Protein AF-A0A3S5BGY9-F1 (afdb_monomer_lite)

Secondary structure (DSSP, 8-state):
--TTS---PPPSSHHHHHHHHHHHHHHHHHHTS-PPTT---EEEETT----SSHHHHTT---HHHHTT-PSPPSSEEEE-TT-HHHHHHTT----

Structure (mmCIF, N/CA/C/O backbone):
data_AF-A0A3S5BGY9-F1
#
_entry.id   AF-A0A3S5BGY9-F1
#
loop_
_atom_site.group_PDB
_atom_site.id
_atom_site.type_symbol
_atom_site.label_atom_id
_atom_site.label_alt_id
_atom_site.label_comp_id
_atom_site.label_asym_id
_atom_site.label_entity_id
_atom_site.label_seq_id
_atom_site.pdbx_PDB_ins_code
_atom_site.Cartn_x
_atom_site.Cartn_y
_atom_site.Cartn_z
_atom_site.occupancy
_atom_site.B_iso_or_equiv
_atom_site.auth_seq_id
_atom_site.auth_comp_id
_atom_site.auth_asym_id
_atom_site.auth_atom_id
_atom_site.pdbx_PDB_model_num
ATOM 1 N N . MET A 1 1 ? -4.212 24.412 24.013 1.00 38.31 1 MET A N 1
ATOM 2 C CA . MET A 1 1 ? -3.457 24.715 22.781 1.00 38.31 1 MET A CA 1
ATOM 3 C C . MET A 1 1 ? -3.250 23.403 22.029 1.00 38.31 1 MET A C 1
ATOM 5 O O . MET A 1 1 ? -2.546 22.536 22.518 1.00 38.31 1 MET A O 1
ATOM 9 N N . ASN A 1 2 ? -4.032 23.234 20.961 1.00 38.53 2 ASN A N 1
ATOM 10 C CA . ASN A 1 2 ? -4.237 22.087 20.059 1.00 38.53 2 ASN A CA 1
ATOM 11 C C . ASN A 1 2 ? -3.243 20.905 20.115 1.00 38.53 2 ASN A C 1
ATOM 13 O O . ASN A 1 2 ? -2.119 20.989 19.633 1.00 38.53 2 ASN A O 1
ATOM 17 N N . SER A 1 3 ? -3.738 19.753 20.579 1.00 42.97 3 SER A N 1
ATOM 18 C CA . SER A 1 3 ? -3.060 18.446 20.643 1.00 42.97 3 SER A CA 1
ATOM 19 C C . SER A 1 3 ? -2.862 17.739 19.289 1.00 42.97 3 SER A C 1
ATOM 21 O O . SER A 1 3 ? -2.400 16.602 19.257 1.00 42.97 3 SER A O 1
ATOM 23 N N . TYR A 1 4 ? -3.184 18.389 18.166 1.00 48.28 4 TYR A N 1
ATOM 24 C CA . TYR A 1 4 ? -3.159 17.781 16.827 1.00 48.28 4 TYR A CA 1
ATOM 25 C C . TYR A 1 4 ? -1.891 18.088 16.007 1.00 48.28 4 TYR A C 1
ATOM 27 O O . TYR A 1 4 ? -1.730 17.541 14.922 1.00 48.28 4 TYR A O 1
ATOM 35 N N . LEU A 1 5 ? -0.977 18.933 16.505 1.00 42.75 5 LEU A N 1
ATOM 36 C CA . LEU A 1 5 ? 0.187 19.423 15.742 1.00 42.75 5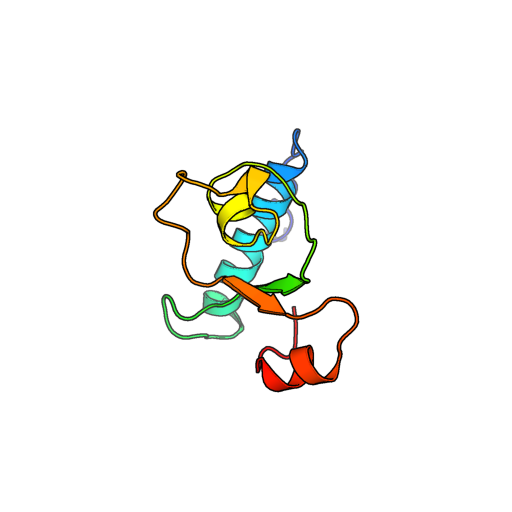 LEU A CA 1
ATOM 37 C C . LEU A 1 5 ? 1.520 18.698 16.020 1.00 42.75 5 LEU A C 1
ATOM 39 O O . LEU A 1 5 ? 2.526 19.022 15.400 1.00 42.75 5 LEU A O 1
ATOM 43 N N . ASN A 1 6 ? 1.556 17.683 16.888 1.00 47.38 6 ASN A N 1
ATOM 44 C CA . ASN A 1 6 ? 2.814 17.020 17.283 1.00 47.38 6 ASN A CA 1
ATOM 45 C C . ASN A 1 6 ? 3.240 15.840 16.392 1.00 47.38 6 ASN A C 1
ATOM 47 O O . ASN A 1 6 ? 4.055 15.021 16.812 1.00 47.38 6 ASN A O 1
ATOM 51 N N . LEU A 1 7 ? 2.713 15.724 15.171 1.00 55.28 7 LEU A N 1
ATOM 52 C CA . LEU A 1 7 ? 3.048 14.606 14.286 1.00 55.28 7 LEU A CA 1
ATOM 53 C C . LEU A 1 7 ? 4.136 14.917 13.247 1.00 55.28 7 LEU A C 1
ATOM 55 O O . LEU A 1 7 ? 4.286 14.188 12.271 1.00 55.28 7 LEU A O 1
ATOM 59 N N . TYR A 1 8 ? 4.909 15.984 13.444 1.00 53.53 8 TYR A N 1
ATOM 60 C CA . TYR A 1 8 ? 6.091 16.247 12.630 1.00 53.53 8 TYR A CA 1
ATOM 61 C C . TYR A 1 8 ? 7.336 15.717 13.348 1.00 53.53 8 TYR A C 1
ATOM 63 O O . TYR A 1 8 ? 7.994 16.425 14.109 1.00 53.53 8 TYR A O 1
ATOM 71 N N . LYS A 1 9 ? 7.637 14.432 13.135 1.00 56.75 9 LYS A N 1
ATOM 72 C CA . LYS A 1 9 ? 8.954 13.866 13.446 1.00 56.75 9 LYS A CA 1
ATOM 73 C C . LYS A 1 9 ? 9.820 14.026 12.191 1.00 56.75 9 LYS A C 1
ATOM 75 O O . LYS A 1 9 ? 9.364 13.600 11.133 1.00 56.75 9 LYS A O 1
ATOM 80 N N . PRO A 1 10 ? 11.033 14.604 12.264 1.00 54.59 10 PRO A N 1
ATOM 81 C CA . PRO A 1 10 ? 11.960 14.569 11.142 1.00 54.59 10 PRO A CA 1
ATOM 82 C C . PRO A 1 10 ? 12.246 13.105 10.816 1.00 54.59 10 PRO A C 1
ATOM 84 O O . PRO A 1 10 ? 12.710 12.350 11.672 1.00 54.59 10 PRO A O 1
ATOM 87 N N . ILE A 1 11 ? 11.886 12.698 9.607 1.00 61.69 11 ILE A N 1
ATOM 88 C CA . ILE A 1 11 ? 12.131 11.356 9.106 1.00 61.69 11 ILE A CA 1
ATOM 89 C C . ILE A 1 11 ? 13.426 11.408 8.302 1.00 61.69 11 ILE A C 1
ATOM 91 O O . ILE A 1 11 ? 13.555 12.224 7.391 1.00 61.69 11 ILE A O 1
ATOM 95 N N . TYR A 1 12 ? 14.393 10.566 8.660 1.00 66.25 12 TYR A N 1
ATOM 96 C CA . TYR A 1 12 ? 15.747 10.642 8.110 1.00 66.25 12 TYR A CA 1
ATOM 97 C C . TYR A 1 12 ? 15.918 9.785 6.844 1.00 66.25 12 TYR A C 1
ATOM 99 O O . TYR A 1 12 ? 16.881 9.976 6.105 1.00 66.25 12 TYR A O 1
ATOM 107 N N . LEU A 1 13 ? 14.980 8.870 6.558 1.00 73.38 13 LEU A N 1
ATOM 108 C CA . LEU A 1 13 ? 15.007 7.973 5.397 1.00 73.38 13 LEU A CA 1
ATOM 109 C C . LEU A 1 13 ? 13.655 7.959 4.669 1.00 73.38 13 LEU A C 1
ATOM 111 O O . LEU A 1 13 ? 12.610 7.821 5.295 1.00 73.38 13 LEU A O 1
ATOM 115 N N . GLY A 1 14 ? 13.658 8.025 3.332 1.00 86.00 14 GLY A N 1
ATOM 116 C CA . GLY A 1 14 ? 12.421 8.074 2.529 1.00 86.00 14 GLY A CA 1
ATOM 117 C C . GLY A 1 14 ? 11.420 6.949 2.837 1.00 86.00 14 GLY A C 1
ATOM 118 O O . GLY A 1 14 ? 10.217 7.196 2.906 1.00 86.00 14 GLY A O 1
ATOM 119 N N . VAL A 1 15 ? 11.914 5.740 3.134 1.00 94.12 15 VAL A N 1
ATOM 120 C CA . VAL A 1 15 ? 11.065 4.586 3.476 1.00 94.12 15 VAL A CA 1
ATOM 121 C C . VAL A 1 15 ? 10.320 4.748 4.800 1.00 94.12 15 VAL A C 1
ATOM 123 O O . VAL A 1 15 ? 9.158 4.368 4.898 1.00 94.12 15 VAL A O 1
ATOM 126 N N . GLU A 1 16 ? 10.929 5.383 5.803 1.00 94.06 16 GLU A N 1
ATOM 127 C CA . GLU A 1 16 ? 10.244 5.703 7.060 1.00 94.06 16 GLU A CA 1
ATOM 128 C C . GLU A 1 16 ? 9.084 6.689 6.817 1.00 94.06 16 GLU A C 1
ATOM 130 O O . GLU A 1 16 ? 8.078 6.660 7.531 1.00 94.06 16 GLU A O 1
ATOM 135 N N . GLY A 1 17 ? 9.198 7.530 5.781 1.00 93.12 17 GLY A N 1
ATOM 136 C CA . GLY A 1 17 ? 8.154 8.447 5.329 1.00 93.12 17 GLY A CA 1
ATOM 137 C C . GLY A 1 17 ? 6.951 7.689 4.787 1.00 93.12 17 GLY A C 1
ATOM 138 O O . GLY A 1 17 ? 5.827 7.920 5.232 1.00 93.12 17 GLY A O 1
ATOM 139 N N . GLY A 1 18 ? 7.196 6.724 3.898 1.00 93.81 18 GLY A N 1
ATOM 140 C CA . GLY A 1 18 ? 6.155 5.842 3.370 1.00 93.81 18 GLY A CA 1
ATOM 141 C C . GLY A 1 18 ? 5.490 4.981 4.450 1.00 93.81 18 GLY A C 1
ATOM 142 O O . GLY A 1 18 ? 4.263 4.899 4.500 1.00 93.81 18 GLY A O 1
ATOM 143 N N . GLU A 1 19 ? 6.269 4.424 5.385 1.00 95.75 19 GLU A N 1
ATOM 144 C CA . GLU A 1 19 ? 5.742 3.672 6.537 1.00 95.75 19 GLU A CA 1
ATOM 145 C C . GLU A 1 19 ? 4.844 4.560 7.412 1.00 95.75 19 GLU A C 1
ATOM 147 O O . GLU A 1 19 ? 3.752 4.164 7.829 1.00 95.75 19 GLU A O 1
ATOM 152 N N . THR A 1 20 ? 5.273 5.799 7.665 1.00 94.06 20 THR A N 1
ATOM 153 C CA . THR A 1 20 ? 4.498 6.771 8.444 1.00 94.06 20 THR A CA 1
ATOM 154 C C . THR A 1 20 ? 3.197 7.137 7.734 1.00 94.06 20 THR A C 1
ATOM 156 O O . THR A 1 20 ? 2.140 7.117 8.369 1.00 94.06 20 THR A O 1
ATOM 159 N N . ALA A 1 21 ? 3.240 7.393 6.425 1.00 94.38 21 ALA A N 1
ATOM 160 C CA . ALA A 1 21 ? 2.052 7.668 5.623 1.00 94.38 21 ALA A CA 1
ATOM 161 C C . ALA A 1 21 ? 1.058 6.494 5.664 1.00 94.38 21 ALA A C 1
ATOM 163 O O . ALA A 1 21 ? -0.117 6.702 5.967 1.00 94.38 21 ALA A O 1
ATOM 164 N N . CYS A 1 22 ? 1.529 5.255 5.481 1.00 95.62 22 CYS A N 1
ATOM 165 C CA . CYS A 1 22 ? 0.691 4.054 5.555 1.00 95.62 22 CYS A CA 1
ATOM 166 C C . CYS A 1 22 ? 0.037 3.876 6.933 1.00 95.62 22 CYS A C 1
ATOM 168 O O . CYS A 1 22 ? -1.141 3.520 7.040 1.00 95.62 22 CYS A O 1
ATOM 170 N N . LYS A 1 23 ? 0.779 4.146 8.011 1.00 96.12 23 LYS A N 1
ATOM 171 C CA . LYS A 1 23 ? 0.251 4.072 9.380 1.00 96.12 23 LYS A CA 1
ATOM 172 C C . LYS A 1 23 ? -0.817 5.127 9.636 1.00 96.12 23 LYS A C 1
ATOM 174 O O . LYS A 1 23 ? -1.845 4.808 10.231 1.00 96.12 23 LYS A O 1
ATOM 179 N N . LEU A 1 24 ? -0.600 6.361 9.184 1.00 96.12 24 LEU A N 1
ATOM 180 C CA . LEU A 1 24 ? -1.569 7.444 9.351 1.00 96.12 24 LEU A CA 1
ATOM 181 C C . LEU A 1 24 ? -2.835 7.208 8.541 1.00 96.12 24 LEU A C 1
ATOM 183 O O . LEU A 1 24 ? -3.927 7.340 9.088 1.00 96.12 24 LEU A O 1
ATOM 187 N N . ALA A 1 25 ? -2.681 6.773 7.293 1.00 96.12 25 ALA A N 1
ATOM 188 C CA . ALA A 1 25 ? -3.762 6.322 6.430 1.00 96.12 25 ALA A CA 1
ATOM 189 C C . ALA A 1 25 ? -4.652 5.281 7.124 1.00 96.12 25 ALA A C 1
ATOM 191 O O . ALA A 1 25 ? -5.863 5.470 7.243 1.00 96.12 25 ALA A O 1
ATOM 192 N N . ARG A 1 26 ? -4.051 4.205 7.653 1.00 96.00 26 ARG A N 1
ATOM 193 C CA . ARG A 1 26 ? -4.784 3.144 8.362 1.00 96.00 26 ARG A CA 1
ATOM 194 C C . ARG A 1 26 ? -5.436 3.649 9.646 1.00 96.00 26 ARG A C 1
ATOM 196 O O . ARG A 1 26 ? -6.613 3.383 9.869 1.00 96.00 26 ARG A O 1
ATOM 203 N N . LYS A 1 27 ? -4.709 4.410 10.470 1.00 96.06 27 LYS A N 1
ATOM 204 C CA . LYS A 1 27 ? -5.245 4.982 11.715 1.00 96.06 27 LYS A CA 1
ATOM 205 C C . LYS A 1 27 ? -6.460 5.865 11.439 1.00 96.06 27 LYS A C 1
ATOM 207 O O . LYS A 1 27 ? -7.491 5.698 12.080 1.00 96.06 27 LYS A O 1
ATOM 212 N N . TRP A 1 28 ? -6.367 6.746 10.446 1.00 97.00 28 TRP A N 1
ATOM 213 C CA . TRP A 1 28 ? -7.481 7.590 10.022 1.00 97.00 28 TRP A CA 1
ATOM 214 C C . TRP A 1 28 ? -8.652 6.765 9.471 1.00 97.00 28 TRP A C 1
ATOM 216 O O . TRP A 1 28 ? -9.803 7.031 9.820 1.00 97.00 28 TRP A O 1
ATOM 226 N N . ALA A 1 29 ? -8.380 5.729 8.672 1.00 95.81 29 ALA A N 1
ATOM 227 C CA . ALA A 1 29 ? -9.419 4.853 8.137 1.00 95.81 29 ALA A CA 1
ATOM 228 C C . ALA A 1 29 ? -10.251 4.201 9.255 1.00 95.81 29 ALA A C 1
ATOM 230 O O . ALA A 1 29 ? -11.478 4.159 9.168 1.00 95.81 29 ALA A O 1
ATOM 231 N N . TYR A 1 30 ? -9.604 3.749 10.330 1.00 95.88 30 TYR A N 1
ATOM 232 C CA . TYR A 1 30 ? -10.286 3.133 11.468 1.00 95.88 30 TYR A CA 1
ATOM 233 C C . TYR A 1 30 ? -10.945 4.160 12.399 1.00 95.88 30 TYR A C 1
ATOM 235 O O . TYR A 1 30 ? -12.111 4.020 12.766 1.00 95.88 30 TYR A O 1
ATOM 243 N N . GLU A 1 31 ? -10.227 5.217 12.777 1.00 97.06 31 GLU A N 1
ATOM 244 C CA . GLU A 1 31 ? -10.700 6.168 13.787 1.00 97.06 31 GLU A CA 1
ATOM 245 C C . GLU A 1 31 ? -11.726 7.163 13.234 1.00 97.06 31 GLU A C 1
ATOM 247 O O . GLU A 1 31 ? -12.667 7.518 13.946 1.00 97.06 31 GLU A O 1
ATOM 252 N N . VAL A 1 32 ? -11.574 7.589 11.976 1.00 96.38 32 VAL A N 1
ATOM 253 C CA . VAL A 1 32 ? -12.385 8.648 11.357 1.00 96.38 32 VAL A CA 1
ATOM 254 C C . VAL A 1 32 ? -13.354 8.077 10.327 1.00 96.38 32 VAL A C 1
ATOM 256 O O . VAL A 1 32 ? -14.559 8.244 10.491 1.00 96.38 32 VAL A O 1
ATOM 259 N N . LYS A 1 33 ? -12.864 7.353 9.308 1.00 94.06 33 LYS A N 1
ATOM 260 C CA . LYS A 1 33 ? -13.719 6.766 8.249 1.00 94.06 33 LYS A CA 1
ATOM 261 C C . LYS A 1 33 ? -14.543 5.565 8.738 1.00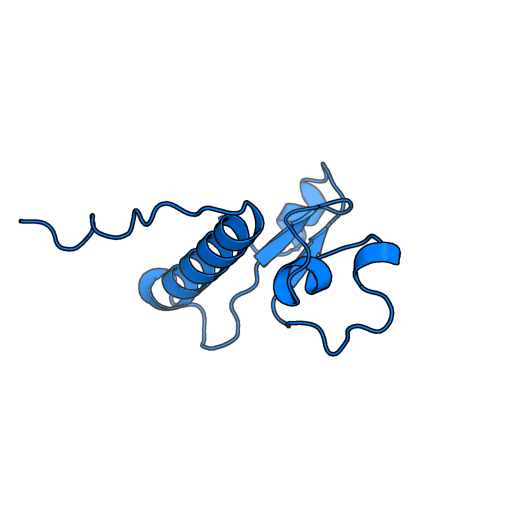 94.06 33 LYS A C 1
ATOM 263 O O . LYS A 1 33 ? -15.460 5.140 8.045 1.00 94.06 33 LYS A O 1
ATOM 268 N N . LYS A 1 34 ? -14.238 5.037 9.932 1.00 95.50 34 LYS A N 1
ATOM 269 C CA . LYS A 1 34 ? -14.906 3.882 10.559 1.00 95.50 34 LYS A CA 1
ATOM 270 C C . LYS A 1 34 ? -14.883 2.618 9.694 1.00 95.50 34 LYS A C 1
ATOM 272 O O . LYS A 1 34 ? -15.816 1.818 9.724 1.00 95.50 34 LYS A O 1
ATOM 277 N N . VAL A 1 35 ? -13.804 2.419 8.936 1.00 94.81 35 VAL A N 1
ATOM 278 C CA . VAL A 1 35 ? -13.547 1.139 8.264 1.00 94.81 35 VAL A CA 1
ATOM 279 C C . VAL A 1 35 ? -13.481 0.035 9.334 1.00 94.81 35 VAL A C 1
ATOM 281 O O . VAL A 1 35 ? -12.894 0.273 10.392 1.00 94.81 35 VAL A O 1
ATOM 284 N N . PRO A 1 36 ? -14.066 -1.158 9.109 1.00 95.75 36 PRO A N 1
ATOM 285 C CA . PRO A 1 36 ? -13.961 -2.259 10.063 1.00 95.75 36 PRO A CA 1
ATOM 286 C C . PRO A 1 36 ? -12.501 -2.621 10.366 1.00 95.75 36 PRO A C 1
ATOM 288 O O . PRO A 1 36 ? -11.639 -2.495 9.492 1.00 95.75 36 PRO A O 1
ATOM 291 N N . SER A 1 37 ? -12.230 -3.094 11.588 1.00 94.75 37 SER A N 1
ATOM 292 C CA . SER A 1 37 ? -10.875 -3.488 12.008 1.00 94.75 37 SER A CA 1
ATOM 293 C C . SER A 1 37 ? -10.232 -4.430 10.995 1.00 94.75 37 SER A C 1
ATOM 295 O O . SER A 1 37 ? -10.884 -5.345 10.489 1.00 94.75 37 SER A O 1
ATOM 297 N N . ASP A 1 38 ? -8.957 -4.184 10.692 1.00 94.31 38 ASP A N 1
ATOM 298 C CA . ASP A 1 38 ? -8.132 -5.002 9.793 1.00 94.31 38 ASP A CA 1
ATOM 299 C C . ASP A 1 38 ? -8.661 -5.116 8.353 1.00 94.31 38 ASP A C 1
ATOM 301 O O . ASP A 1 38 ? -8.238 -5.983 7.586 1.00 94.31 38 ASP A O 1
ATOM 305 N N . LYS A 1 39 ? -9.581 -4.222 7.956 1.00 94.88 39 LYS A N 1
ATOM 306 C CA . LYS A 1 39 ? -10.114 -4.127 6.587 1.00 94.88 39 LYS A CA 1
ATOM 307 C C . LYS A 1 39 ? -9.625 -2.906 5.810 1.00 94.88 39 LYS A C 1
ATOM 309 O O . LYS A 1 39 ? -10.029 -2.737 4.662 1.00 94.88 39 LYS A O 1
ATOM 314 N N . ALA A 1 40 ? -8.767 -2.059 6.385 1.00 94.06 40 ALA A N 1
ATOM 315 C CA . ALA A 1 40 ? -8.189 -0.947 5.636 1.00 94.06 40 ALA A CA 1
ATOM 316 C C . ALA A 1 40 ? -7.226 -1.462 4.558 1.00 94.06 40 ALA A C 1
ATOM 318 O O . ALA A 1 40 ? -6.374 -2.316 4.812 1.00 94.06 40 ALA A O 1
ATOM 319 N N . ARG A 1 41 ? -7.353 -0.899 3.358 1.00 94.62 41 ARG A N 1
ATOM 320 C CA . ARG A 1 41 ? -6.544 -1.219 2.181 1.00 94.62 41 ARG A CA 1
ATOM 321 C C . ARG A 1 41 ? -5.899 0.063 1.662 1.00 94.62 41 ARG A C 1
ATOM 323 O O . ARG A 1 41 ? -6.507 1.128 1.758 1.00 94.62 41 ARG A O 1
ATOM 330 N N . ILE A 1 42 ? -4.671 -0.035 1.162 1.00 95.69 42 ILE A N 1
ATOM 331 C CA . ILE A 1 42 ? -3.941 1.071 0.527 1.00 95.69 42 ILE A CA 1
ATOM 332 C C . ILE A 1 42 ? -3.584 0.636 -0.886 1.00 95.69 42 ILE A C 1
ATOM 334 O O . ILE A 1 42 ? -3.066 -0.463 -1.074 1.00 95.69 42 ILE A O 1
ATOM 338 N N . ILE A 1 43 ? -3.870 1.491 -1.860 1.00 95.38 43 ILE A N 1
ATOM 339 C CA . ILE A 1 43 ? -3.579 1.221 -3.263 1.00 95.38 43 ILE A CA 1
ATOM 340 C C . ILE A 1 43 ? -2.241 1.843 -3.627 1.00 95.38 43 ILE A C 1
ATOM 342 O O . ILE A 1 43 ? -1.985 3.010 -3.334 1.00 95.38 43 ILE A O 1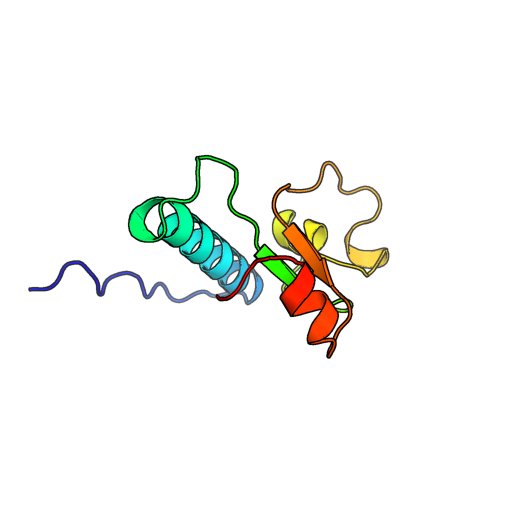
ATOM 346 N N . PHE A 1 44 ? -1.426 1.064 -4.320 1.00 96.56 44 PHE A N 1
ATOM 347 C CA . PHE A 1 44 ? -0.227 1.503 -5.005 1.00 96.56 44 PHE A CA 1
ATOM 348 C C . PHE A 1 44 ? -0.409 1.343 -6.514 1.00 96.56 44 PHE A C 1
ATOM 350 O O . PHE A 1 44 ? -1.205 0.533 -6.984 1.00 96.56 44 PHE A O 1
ATOM 357 N N . ALA A 1 45 ? 0.339 2.122 -7.287 1.00 96.69 45 ALA A N 1
ATOM 358 C CA . ALA A 1 45 ? 0.425 1.917 -8.726 1.00 96.69 45 ALA A CA 1
ATOM 359 C C . ALA A 1 45 ? 1.501 0.871 -9.059 1.00 96.69 45 ALA A C 1
ATOM 361 O O . ALA A 1 45 ? 2.502 0.753 -8.347 1.00 96.69 45 ALA A O 1
ATOM 362 N N . GLU A 1 46 ? 1.333 0.132 -10.151 1.00 97.50 46 GLU A N 1
ATOM 363 C CA . GLU A 1 46 ? 2.390 -0.704 -10.723 1.00 97.50 46 GLU A CA 1
ATOM 364 C C . GLU A 1 46 ? 3.651 0.133 -10.991 1.00 97.50 46 GLU A C 1
ATOM 366 O O . GLU A 1 46 ? 3.577 1.309 -11.351 1.00 97.50 46 GLU A O 1
ATOM 371 N N . GLY A 1 47 ? 4.827 -0.459 -10.774 1.00 96.56 47 GLY A N 1
ATOM 372 C CA . GLY A 1 47 ? 6.107 0.245 -10.897 1.00 96.56 47 GLY A CA 1
ATOM 373 C C . GLY A 1 47 ? 6.425 1.204 -9.743 1.00 96.56 47 GLY A C 1
ATOM 374 O O . GLY A 1 47 ? 7.391 1.961 -9.833 1.00 96.56 47 GLY A O 1
ATOM 375 N N . ASN A 1 48 ? 5.649 1.191 -8.651 1.00 97.00 48 ASN A N 1
ATOM 376 C CA . ASN A 1 48 ? 5.964 1.992 -7.469 1.00 97.00 48 ASN A CA 1
ATOM 377 C C . ASN A 1 48 ? 7.302 1.586 -6.825 1.00 97.00 48 ASN A C 1
ATOM 379 O O . ASN A 1 48 ? 7.689 0.416 -6.797 1.00 97.00 48 ASN A O 1
ATOM 383 N N . PHE A 1 49 ? 7.973 2.576 -6.236 1.00 96.81 49 PHE A N 1
ATOM 384 C CA . PHE A 1 49 ? 9.133 2.377 -5.378 1.00 96.81 49 PHE A CA 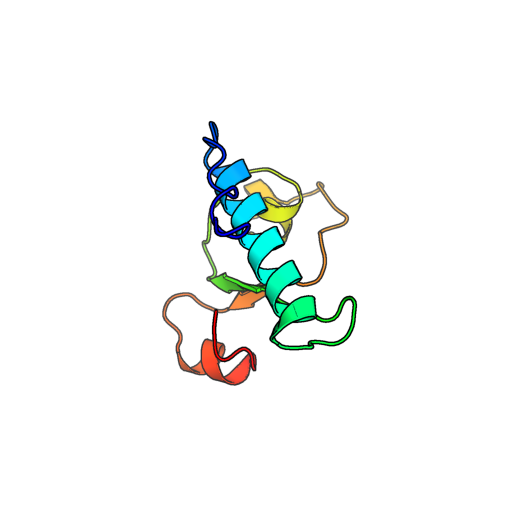1
ATOM 385 C C . PHE A 1 49 ? 9.114 3.402 -4.247 1.00 96.81 49 PHE A C 1
ATOM 387 O O . PHE A 1 49 ? 9.181 4.608 -4.484 1.00 96.81 49 PHE A O 1
ATOM 394 N N . TRP A 1 50 ? 9.041 2.923 -3.008 1.00 95.69 50 TRP A N 1
ATOM 395 C CA . TRP A 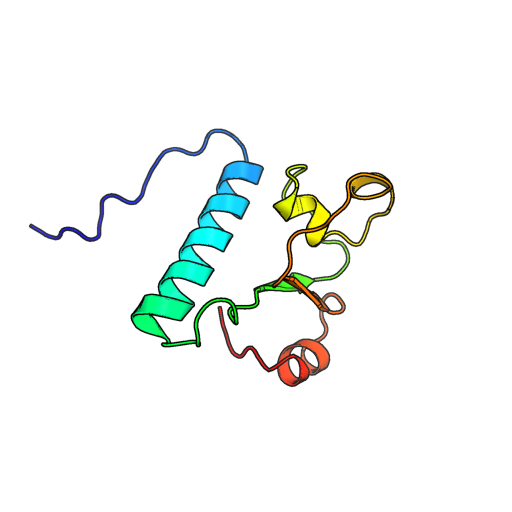1 50 ? 9.059 3.783 -1.819 1.00 95.69 50 TRP A CA 1
ATOM 396 C C . TRP A 1 50 ? 9.962 3.260 -0.698 1.00 95.69 50 TRP A C 1
ATOM 398 O O . TRP A 1 50 ? 10.030 3.857 0.375 1.00 95.69 50 TRP A O 1
ATOM 408 N N . GLY A 1 51 ? 10.707 2.179 -0.947 1.00 95.75 51 GLY A N 1
ATOM 409 C CA . GLY A 1 51 ? 11.706 1.667 -0.018 1.00 95.75 51 GLY A CA 1
ATOM 410 C C . GLY A 1 51 ? 11.918 0.160 -0.096 1.00 95.75 51 GLY A C 1
ATOM 411 O O . GLY A 1 51 ? 11.485 -0.496 -1.037 1.00 95.75 51 GLY A O 1
ATOM 412 N N . ARG A 1 52 ? 12.617 -0.379 0.910 1.00 95.94 52 ARG A N 1
ATOM 413 C CA . ARG A 1 52 ? 13.009 -1.800 0.999 1.00 95.94 52 ARG A CA 1
ATOM 414 C C . ARG A 1 52 ? 12.605 -2.476 2.317 1.00 95.94 52 ARG A C 1
ATOM 416 O O . ARG A 1 52 ? 13.105 -3.550 2.632 1.00 95.94 52 ARG A O 1
ATOM 423 N N . THR A 1 53 ? 11.737 -1.852 3.113 1.00 96.75 53 THR A N 1
ATOM 424 C CA . THR A 1 53 ? 11.127 -2.525 4.271 1.00 96.75 53 THR A CA 1
ATOM 425 C C . THR A 1 53 ? 10.150 -3.601 3.801 1.00 96.75 53 THR A C 1
ATOM 427 O O . THR A 1 53 ? 9.715 -3.585 2.649 1.00 96.75 53 THR A O 1
ATOM 430 N N . LEU A 1 54 ? 9.754 -4.510 4.701 1.00 97.56 54 LEU A N 1
ATOM 431 C CA . LEU A 1 54 ? 8.756 -5.536 4.383 1.00 97.56 54 LEU A CA 1
ATOM 432 C C . LEU A 1 54 ? 7.460 -4.927 3.841 1.00 97.56 54 LEU A C 1
ATOM 434 O O . LEU A 1 54 ? 6.933 -5.436 2.859 1.00 97.56 54 LEU A O 1
ATOM 438 N N . ALA A 1 55 ? 6.964 -3.822 4.409 1.00 96.44 55 ALA A N 1
ATOM 439 C CA . ALA A 1 55 ? 5.758 -3.182 3.890 1.00 96.44 55 ALA A CA 1
ATOM 440 C C . ALA A 1 55 ? 5.973 -2.613 2.478 1.00 96.44 55 ALA A C 1
ATOM 442 O O . ALA A 1 55 ? 5.119 -2.809 1.617 1.00 96.44 55 ALA A O 1
ATOM 443 N N . ALA A 1 56 ? 7.132 -1.998 2.216 1.00 97.38 56 ALA A N 1
ATOM 444 C CA . ALA A 1 56 ? 7.459 -1.470 0.896 1.00 97.38 56 ALA A CA 1
ATOM 445 C C . ALA A 1 56 ? 7.472 -2.554 -0.177 1.00 97.38 56 ALA A C 1
ATOM 447 O O . ALA A 1 56 ? 6.738 -2.471 -1.165 1.00 97.38 56 ALA A O 1
ATOM 448 N N . ILE A 1 57 ? 8.228 -3.624 0.061 1.00 97.94 57 ILE A N 1
ATOM 449 C CA . ILE A 1 57 ? 8.343 -4.713 -0.909 1.00 97.94 57 ILE A CA 1
ATOM 450 C C . ILE A 1 57 ? 7.035 -5.508 -1.048 1.00 97.94 57 ILE A C 1
ATOM 452 O O . ILE A 1 57 ? 6.797 -6.083 -2.101 1.00 97.94 57 ILE A O 1
ATOM 456 N N . SER A 1 58 ? 6.149 -5.481 -0.043 1.00 98.00 58 SER A N 1
ATOM 457 C CA . SER A 1 58 ? 4.820 -6.119 -0.109 1.00 98.00 58 SER A CA 1
ATOM 458 C C . SER A 1 58 ? 3.858 -5.446 -1.089 1.00 98.00 58 SER A C 1
ATOM 460 O O . SER A 1 58 ? 2.844 -6.036 -1.446 1.00 98.00 58 SER A O 1
ATOM 462 N N . SER A 1 59 ? 4.157 -4.215 -1.506 1.00 97.19 59 SER A N 1
ATOM 463 C CA . SER A 1 59 ? 3.399 -3.477 -2.526 1.00 97.19 59 SER A CA 1
ATOM 464 C C . SER A 1 59 ? 4.145 -3.350 -3.859 1.00 97.19 59 SER A C 1
ATOM 466 O O . SER A 1 59 ? 3.661 -2.687 -4.773 1.00 97.19 59 SER A O 1
ATOM 468 N N . SER A 1 60 ? 5.333 -3.950 -3.978 1.00 97.75 60 SER A N 1
ATOM 469 C CA . SER A 1 60 ? 6.181 -3.823 -5.162 1.00 97.75 60 SER A CA 1
ATOM 470 C C . SER A 1 60 ? 5.748 -4.771 -6.280 1.00 97.75 60 SER A C 1
ATOM 472 O O . SER A 1 60 ? 5.301 -5.888 -6.032 1.00 97.75 60 SER A O 1
ATOM 474 N N . THR A 1 61 ? 5.956 -4.344 -7.523 1.00 97.81 61 THR A N 1
ATOM 475 C CA . THR A 1 61 ? 5.829 -5.189 -8.721 1.00 97.81 61 THR A CA 1
ATOM 476 C C . THR A 1 61 ? 7.177 -5.538 -9.346 1.00 97.81 61 THR A C 1
ATOM 478 O O . THR A 1 61 ? 7.210 -6.144 -10.412 1.00 97.81 61 THR A O 1
ATOM 481 N N . ASP A 1 62 ? 8.291 -5.159 -8.713 1.00 97.06 62 ASP A N 1
ATOM 482 C CA . ASP A 1 62 ? 9.645 -5.498 -9.153 1.00 97.06 62 ASP A CA 1
ATOM 483 C C . ASP A 1 62 ? 10.118 -6.782 -8.445 1.00 97.06 62 ASP A C 1
ATOM 485 O O . ASP A 1 62 ? 10.383 -6.748 -7.237 1.00 97.06 62 ASP A O 1
ATOM 489 N N . PRO A 1 63 ? 10.278 -7.915 -9.159 1.00 95.75 63 PRO A N 1
ATOM 490 C CA . PRO A 1 63 ? 10.717 -9.173 -8.558 1.00 95.75 63 PRO A CA 1
ATOM 491 C C . PRO A 1 63 ? 12.052 -9.064 -7.818 1.00 95.75 63 PRO A C 1
ATOM 493 O O . PRO A 1 63 ? 12.249 -9.758 -6.819 1.00 95.75 63 PRO A O 1
ATOM 496 N N . SER A 1 64 ? 12.958 -8.179 -8.251 1.00 95.75 64 SER A N 1
ATOM 497 C CA . SER A 1 64 ? 14.250 -7.973 -7.582 1.00 95.75 64 SER A CA 1
ATOM 498 C C . SER A 1 64 ? 14.101 -7.383 -6.175 1.00 95.75 64 SER A C 1
ATOM 500 O O . SER A 1 64 ? 15.007 -7.496 -5.348 1.00 95.75 64 SER A O 1
ATOM 502 N N . CYS A 1 65 ? 12.949 -6.772 -5.890 1.00 94.19 65 CYS A N 1
ATOM 503 C CA . CYS A 1 65 ? 12.656 -6.134 -4.620 1.00 94.19 65 CYS A CA 1
ATOM 504 C C . CYS A 1 65 ? 11.958 -7.069 -3.618 1.00 94.19 65 CYS A C 1
ATOM 506 O O . CYS A 1 65 ? 12.174 -6.888 -2.423 1.00 94.19 65 CYS A O 1
ATOM 508 N N . PHE A 1 66 ? 11.160 -8.059 -4.050 1.00 95.56 66 PHE A N 1
ATOM 509 C CA . PHE A 1 66 ? 10.334 -8.877 -3.135 1.00 95.56 66 PHE A CA 1
ATOM 510 C C . PHE A 1 66 ? 10.588 -10.398 -3.163 1.00 95.56 66 PHE A C 1
ATOM 512 O O . PHE A 1 66 ? 10.122 -11.103 -2.265 1.00 95.56 66 PHE A O 1
ATOM 519 N N . THR A 1 67 ? 11.320 -10.934 -4.148 1.00 96.69 67 THR A N 1
ATOM 520 C CA . THR A 1 67 ? 11.529 -12.391 -4.283 1.00 96.69 67 THR A CA 1
ATOM 521 C C . THR A 1 67 ? 12.161 -12.999 -3.024 1.00 96.69 67 THR A C 1
ATOM 523 O O . THR A 1 67 ? 13.199 -12.540 -2.562 1.00 96.69 67 THR A O 1
ATOM 526 N N . ASN A 1 68 ? 11.555 -14.070 -2.497 1.00 97.00 68 ASN A N 1
ATOM 527 C CA . ASN A 1 68 ? 12.008 -14.818 -1.312 1.00 97.00 68 ASN A CA 1
ATOM 528 C C . ASN A 1 68 ? 12.062 -14.028 0.016 1.00 97.00 68 ASN A C 1
ATOM 530 O O . ASN A 1 68 ? 12.728 -14.467 0.951 1.00 97.00 68 ASN A O 1
ATOM 534 N N . PHE A 1 69 ? 11.328 -12.917 0.142 1.00 97.19 69 PHE A N 1
ATOM 535 C CA . PHE A 1 69 ? 11.225 -12.145 1.395 1.00 97.19 69 PHE A CA 1
ATOM 536 C C . PHE A 1 69 ? 9.877 -12.286 2.122 1.00 97.19 69 PHE A C 1
ATOM 538 O O . PHE A 1 69 ? 9.595 -11.540 3.058 1.00 97.19 69 PHE A O 1
ATOM 545 N N . GLY A 1 70 ? 9.027 -13.216 1.680 1.00 94.12 70 GLY A N 1
ATOM 546 C CA . GLY A 1 70 ? 7.706 -13.439 2.269 1.00 94.12 70 GLY A CA 1
ATOM 547 C C . GLY A 1 70 ? 7.743 -14.015 3.699 1.00 94.12 70 GLY A C 1
ATOM 548 O O . GLY A 1 70 ? 8.779 -14.520 4.137 1.00 94.12 70 GLY A O 1
ATOM 549 N N . PRO A 1 71 ? 6.601 -13.999 4.418 1.00 95.94 71 PRO A N 1
ATOM 550 C CA . PRO A 1 71 ? 5.276 -13.573 3.955 1.00 95.94 71 PRO A CA 1
ATOM 551 C C . PRO A 1 71 ? 5.126 -12.048 3.858 1.00 95.94 71 PRO A C 1
ATOM 553 O O . PRO A 1 71 ? 5.721 -11.295 4.625 1.00 95.94 71 PRO A O 1
ATOM 556 N N . PHE A 1 72 ? 4.303 -11.600 2.911 1.00 96.25 72 PHE A N 1
ATOM 557 C CA . PHE A 1 72 ? 4.086 -10.180 2.638 1.00 96.25 72 PHE A CA 1
ATOM 558 C C . PHE A 1 72 ? 2.952 -9.591 3.478 1.00 96.25 72 PHE A C 1
ATOM 560 O O . PHE A 1 72 ? 2.024 -10.285 3.898 1.00 96.25 72 PHE A O 1
ATOM 567 N N . MET A 1 73 ? 3.034 -8.285 3.713 1.00 94.62 73 MET A N 1
ATOM 568 C CA . MET A 1 73 ? 2.058 -7.522 4.472 1.00 94.62 73 MET A CA 1
ATOM 569 C C . MET A 1 73 ? 0.718 -7.471 3.721 1.00 94.62 73 MET A C 1
ATOM 571 O O . MET A 1 73 ? 0.676 -6.987 2.589 1.00 94.62 73 MET A O 1
ATOM 575 N N . PRO A 1 74 ? -0.395 -7.906 4.337 1.00 95.12 74 PRO A N 1
ATOM 576 C CA . PRO A 1 74 ? -1.710 -7.786 3.727 1.00 95.12 74 PRO A CA 1
ATOM 577 C C . PRO A 1 74 ? -2.217 -6.335 3.744 1.00 95.12 74 PRO A C 1
ATOM 579 O O . PRO A 1 74 ? -1.705 -5.459 4.454 1.00 95.12 74 PRO A O 1
ATOM 582 N N . GLY A 1 75 ? -3.298 -6.097 3.000 1.00 93.38 75 GLY A N 1
ATOM 583 C CA . GLY A 1 75 ? -3.975 -4.799 2.957 1.00 93.38 75 GLY A CA 1
ATOM 584 C C . GLY A 1 75 ? -3.292 -3.778 2.046 1.00 93.38 75 GLY A C 1
ATOM 585 O O . GLY A 1 75 ? -3.454 -2.576 2.271 1.00 93.38 75 GLY A O 1
ATOM 586 N N . PHE A 1 76 ? -2.531 -4.253 1.059 1.00 94.88 76 PHE A N 1
ATOM 587 C CA . PHE A 1 76 ? -2.041 -3.469 -0.069 1.00 94.88 76 PHE A CA 1
ATOM 588 C C . PHE A 1 76 ? -2.599 -4.033 -1.367 1.00 94.88 76 PHE A C 1
ATOM 590 O O . PHE A 1 76 ? -2.619 -5.248 -1.551 1.00 94.88 76 PHE A O 1
ATOM 597 N N . ASP A 1 77 ? -3.024 -3.131 -2.240 1.00 94.44 77 ASP A N 1
ATOM 598 C CA . ASP A 1 77 ? -3.464 -3.435 -3.593 1.00 94.44 77 ASP A CA 1
ATOM 599 C C . ASP A 1 77 ? -2.568 -2.730 -4.586 1.00 94.44 77 ASP A C 1
ATOM 601 O O . ASP A 1 77 ? -2.052 -1.651 -4.298 1.00 94.44 77 ASP A O 1
ATOM 605 N N . VAL A 1 78 ? -2.427 -3.320 -5.766 1.00 95.69 78 VAL A N 1
ATOM 606 C CA . VAL A 1 78 ? -1.685 -2.713 -6.861 1.00 95.69 78 VAL A CA 1
ATOM 607 C C . VAL A 1 78 ? -2.589 -2.617 -8.082 1.00 95.69 78 VAL A C 1
ATOM 609 O O . VAL A 1 78 ? -3.251 -3.592 -8.435 1.00 95.69 78 VAL A O 1
ATOM 612 N N . ILE A 1 79 ? -2.631 -1.437 -8.697 1.00 96.19 79 ILE A N 1
ATOM 613 C CA . ILE A 1 79 ? -3.364 -1.168 -9.942 1.00 96.19 79 ILE A CA 1
ATOM 614 C C . ILE A 1 79 ? -2.412 -0.645 -11.024 1.00 96.19 79 ILE A C 1
ATOM 616 O O . ILE A 1 79 ? -1.387 -0.053 -10.670 1.00 96.19 79 ILE A O 1
ATOM 620 N N . PRO A 1 80 ? -2.741 -0.778 -12.322 1.00 97.25 80 PRO A N 1
ATOM 621 C CA . PRO A 1 80 ? -1.936 -0.198 -13.391 1.00 97.25 80 PRO A CA 1
ATOM 622 C C . PRO A 1 80 ? -1.694 1.300 -13.192 1.00 97.25 80 PRO A C 1
ATOM 624 O O . PRO A 1 80 ? -2.578 2.056 -12.776 1.00 97.25 80 PRO A O 1
ATOM 627 N N . TYR A 1 81 ? -0.474 1.744 -13.489 1.00 95.69 81 TYR A N 1
ATOM 628 C CA . TYR A 1 81 ? -0.147 3.165 -13.447 1.00 95.69 81 TYR A CA 1
ATOM 629 C C . TYR A 1 81 ? -0.957 3.934 -14.500 1.00 95.69 81 TYR A C 1
ATOM 631 O O . TYR A 1 81 ? -1.093 3.489 -15.637 1.00 95.69 81 TYR A O 1
ATOM 639 N N . ASN A 1 82 ? -1.445 5.121 -14.128 1.00 95.44 82 ASN A N 1
ATOM 640 C CA . ASN A 1 82 ? -2.226 6.004 -14.999 1.00 95.44 82 ASN A CA 1
ATOM 641 C C . ASN A 1 82 ? -3.547 5.391 -15.526 1.00 95.44 82 ASN A C 1
ATOM 643 O O . ASN A 1 82 ? -3.998 5.737 -16.616 1.00 95.44 82 ASN A O 1
ATOM 647 N N . ASP A 1 83 ? -4.186 4.514 -14.743 1.00 94.94 83 ASP A N 1
ATOM 648 C CA . ASP A 1 83 ? -5.500 3.940 -15.056 1.00 94.94 83 ASP A CA 1
ATOM 649 C C . ASP A 1 83 ? -6.569 4.382 -14.039 1.00 94.94 83 ASP A C 1
ATOM 651 O O . ASP A 1 83 ? -6.652 3.900 -12.904 1.00 94.94 83 ASP A O 1
ATOM 655 N N . LEU A 1 84 ? -7.410 5.331 -14.457 1.00 92.75 84 LEU A N 1
ATOM 656 C CA . LEU A 1 84 ? -8.498 5.858 -13.633 1.00 92.75 84 LEU A CA 1
ATOM 657 C C . LEU A 1 84 ? -9.661 4.876 -13.480 1.00 92.75 84 LEU A C 1
ATOM 659 O O . LEU A 1 84 ? -10.369 4.937 -12.475 1.00 92.75 84 LEU A O 1
ATOM 663 N N . GLU A 1 85 ? -9.886 3.996 -14.454 1.00 94.19 85 GLU A N 1
ATOM 664 C CA . GLU A 1 85 ? -10.961 3.010 -14.366 1.00 94.19 85 GLU A CA 1
ATOM 665 C C . GLU A 1 85 ? -10.585 1.914 -13.370 1.00 94.19 85 GLU A C 1
ATOM 667 O O . GLU A 1 85 ? -11.386 1.589 -12.492 1.00 94.19 85 GLU A O 1
ATOM 672 N N . ALA A 1 86 ? -9.335 1.440 -13.402 1.00 93.38 86 ALA A N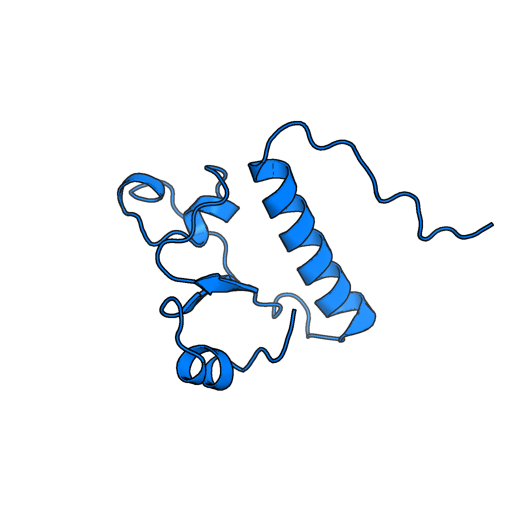 1
ATOM 673 C CA . ALA A 1 86 ? -8.809 0.535 -12.383 1.00 93.38 86 ALA A CA 1
ATOM 674 C C . ALA A 1 86 ? -8.903 1.148 -10.974 1.00 93.38 86 ALA A C 1
ATOM 676 O O . ALA A 1 86 ? -9.351 0.484 -10.033 1.00 93.38 86 ALA A O 1
ATOM 677 N N . LEU A 1 87 ? -8.573 2.439 -10.832 1.00 91.00 87 LEU A N 1
ATOM 678 C CA . LEU A 1 87 ? -8.722 3.155 -9.564 1.00 91.00 87 LEU A CA 1
ATOM 679 C C . LEU A 1 87 ? -10.187 3.219 -9.103 1.00 91.00 87 LEU A C 1
ATOM 681 O O . LEU A 1 87 ? -10.467 2.943 -7.938 1.00 91.00 87 LEU A O 1
ATOM 685 N N . LYS A 1 88 ? -11.144 3.521 -9.988 1.00 89.56 88 LYS A N 1
ATOM 686 C CA . LYS A 1 88 ? -12.577 3.536 -9.633 1.00 89.56 88 LYS A CA 1
ATOM 687 C C . LYS A 1 88 ? -13.075 2.160 -9.187 1.00 89.56 88 LYS A C 1
ATOM 689 O O . LYS A 1 88 ? -13.764 2.062 -8.172 1.00 89.56 88 LYS A O 1
ATOM 694 N N . ILE A 1 89 ? -12.716 1.105 -9.921 1.00 87.75 89 ILE A N 1
ATOM 695 C CA . ILE A 1 89 ? -13.157 -0.275 -9.656 1.00 87.75 89 ILE A CA 1
ATOM 696 C C . ILE A 1 89 ? -12.606 -0.796 -8.327 1.00 87.75 89 ILE A C 1
ATOM 698 O O . ILE A 1 89 ? -13.310 -1.506 -7.611 1.00 87.75 89 ILE A O 1
ATOM 702 N N . SER A 1 90 ? -11.382 -0.406 -7.959 1.00 79.00 90 SER A N 1
ATOM 703 C CA . SER A 1 90 ? -10.742 -0.811 -6.700 1.00 79.00 90 SER A CA 1
ATOM 704 C C . SER A 1 90 ? -11.509 -0.388 -5.431 1.00 79.00 90 SER A C 1
ATOM 706 O O . SER A 1 90 ? -11.188 -0.831 -4.328 1.00 79.00 90 SER A O 1
ATOM 708 N N . GLY A 1 91 ? -12.552 0.443 -5.568 1.00 66.19 91 GLY A N 1
ATOM 709 C CA . GLY A 1 91 ? -13.518 0.726 -4.505 1.00 66.19 91 GLY A CA 1
ATOM 710 C C . GLY A 1 91 ? -13.003 1.663 -3.411 1.00 66.19 91 GLY A C 1
ATOM 711 O O . GLY A 1 91 ? -13.711 1.922 -2.438 1.00 66.19 91 GLY A O 1
ATOM 712 N N . LEU A 1 92 ? -11.796 2.213 -3.561 1.00 58.41 92 LEU A N 1
ATOM 713 C CA . LEU A 1 92 ? -11.203 3.169 -2.629 1.00 58.41 92 LEU A CA 1
ATOM 714 C C . LEU A 1 92 ? -11.143 4.543 -3.286 1.00 58.41 92 LEU A C 1
ATOM 716 O O . LEU A 1 92 ? -10.100 5.047 -3.686 1.00 58.41 92 LEU A O 1
ATOM 720 N N . ILE A 1 93 ? -12.311 5.173 -3.348 1.00 41.12 93 ILE A N 1
ATOM 721 C CA . ILE A 1 93 ? -12.413 6.624 -3.458 1.00 41.12 93 ILE A CA 1
ATOM 722 C C . ILE A 1 93 ? -11.717 7.222 -2.210 1.00 41.12 93 ILE A C 1
ATOM 724 O O . ILE A 1 93 ? -12.230 7.150 -1.087 1.00 41.12 93 ILE A O 1
ATOM 728 N N . PHE A 1 94 ? -10.508 7.733 -2.468 1.00 40.19 94 PHE A N 1
ATOM 729 C CA . PHE A 1 94 ? -9.598 8.569 -1.671 1.00 40.19 94 PHE A CA 1
ATOM 730 C C . PHE A 1 94 ? -8.927 7.970 -0.418 1.00 40.19 94 PHE A C 1
ATOM 732 O O . PHE A 1 94 ? -9.571 7.665 0.595 1.00 40.19 94 PHE A O 1
ATOM 739 N N . LEU A 1 95 ? -7.590 7.900 -0.491 1.00 42.19 95 LEU A N 1
ATOM 740 C CA . LEU A 1 95 ? -6.727 8.931 0.109 1.00 42.19 95 LEU A CA 1
ATOM 741 C C . LEU A 1 95 ? -6.264 9.904 -0.978 1.00 42.19 95 LEU A C 1
ATOM 743 O O . LEU A 1 95 ? -6.139 9.435 -2.130 1.00 42.19 95 LEU A O 1
#

Foldseek 3Di:
DDPPPPPDDPDPAQLVVVVSVVVVQVVCCCPPVVDPPPQAADEDEAPDARDQPLQRLLQYPDCVRNPPVDDGDPRYHYDHPPDPVSVVVVVDPDD

InterPro domains:
  IPR005814 Aminotransferase class-III [PF00202] (14-88)
  IPR015421 Pyridoxal phosphate-dependent transferase, major domain [G3DSA:3.40.640.10] (13-88)
  IPR015424 Pyridoxal phosphate-dependent transferase [SSF53383] (14-88)
  IPR050103 Class-III Pyridoxal-phosphate-dependent Aminotransferase [PTHR11986] (14-88)

pLDDT: mean 86.85, std 17.84, range [38.31, 98.0]

Radius of gyration: 14.69 Å; chains: 1; bounding box: 31×40×38 Å

Sequence (95 aa):
MNSYLNLYKPIYLGVEGGETACKLARKWAYEVKKVPSDKARIIFAEGNFWGRTLAAISSSTDPSCFTNFGPFMPGFDVIPYNDLEALKISGLIFL

Organism: NCBI:txid117903